Protein AF-A0A938JQK6-F1 (afdb_monomer)

pLDDT: mean 87.45, std 13.38, range [39.84, 97.56]

Secondary structure (DSSP, 8-state):
---HHHHHHHHHHHHHHHHHHTTEEEE--SEE--BTTB-GGG-EEEEE--S---TT-EEEEEETTTEEEEEEEEEEETTEEEEEETTEEEEEEGGG--EEEEEEETT-STTTTT---

Nearest PDB str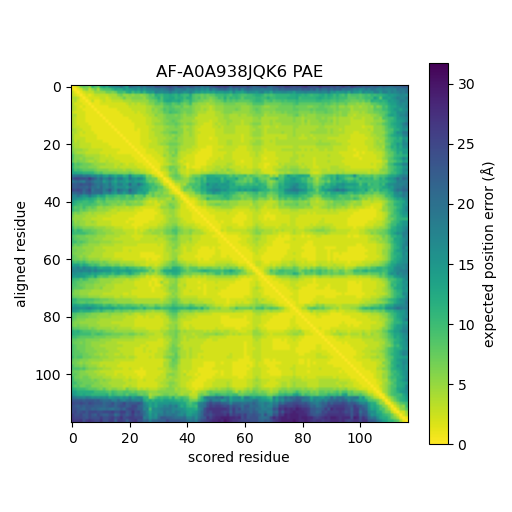uctures (foldseek):
  1f39-assembly1_A  TM=6.869E-01  e=3.681E-03  Lambdavirus lambda
  1kca-assembly1_A  TM=6.894E-01  e=3.681E-03  Lambdavirus lambda
  2fjr-assembly1_A  TM=6.192E-01  e=8.714E-03  Eganvirus ev186
  8gmu-assembly1_A  TM=5.721E-01  e=2.314E-02  Escherichia phage Lambda
  4p7h-assembly1_A  TM=7.606E-01  e=2.305E-01  Homo sapiens

Sequence (117 aa):
MLTRRGKVAIGVVVALVILFALGIRVTHPQSGMEHALGSAESSIAIYRVTDNYSLDDKVVVALPENGPALGIVRGVVDGSLDVQIGGTLFRLALDDVNGKMVVIIPFLGYPLSWVGL

Mean predicted aligned error: 6.43 Å

Solvent-accessible surface area (backbone atoms only — not comparable to full-atom values): 6394 Å² total; per-residue (Å²): 134,79,50,75,67,52,52,49,52,51,50,53,52,53,51,52,53,52,40,46,76,67,34,44,47,64,47,63,25,63,34,36,40,76,46,102,76,47,54,31,54,34,10,32,36,32,25,31,54,63,87,87,80,55,73,68,38,43,30,34,31,53,43,86,100,56,44,38,26,32,29,31,28,75,37,81,48,97,74,30,35,34,31,34,36,58,96,45,78,42,82,39,48,57,90,38,39,64,16,42,51,75,48,74,44,65,75,54,24,80,84,48,78,81,66,88,113

Radius of gyration: 16.14 Å; Cα contacts (8 Å, |Δi|>4): 238; chains: 1; bounding box: 39×30×48 Å

Structure (mmCIF, N/CA/C/O backbone):
data_AF-A0A938JQK6-F1
#
_entry.id   AF-A0A938JQK6-F1
#
loop_
_atom_site.group_PDB
_atom_site.id
_atom_site.type_symbol
_atom_site.label_atom_id
_atom_site.label_alt_id
_atom_site.label_comp_id
_atom_site.label_asym_id
_atom_site.label_entity_id
_atom_site.label_seq_id
_atom_site.pdbx_PDB_ins_code
_atom_site.Cartn_x
_atom_site.Cartn_y
_atom_site.Cartn_z
_atom_site.occupancy
_atom_site.B_iso_or_equiv
_atom_site.auth_seq_id
_atom_site.auth_comp_id
_atom_site.auth_asym_id
_atom_site.auth_atom_id
_atom_site.pdbx_PDB_model_num
ATOM 1 N N . MET A 1 1 ? -21.867 -12.144 32.100 1.00 72.31 1 MET A N 1
ATOM 2 C CA . MET A 1 1 ? -22.346 -11.185 31.075 1.00 72.31 1 MET A CA 1
ATOM 3 C C . MET A 1 1 ? -21.240 -10.180 30.778 1.00 72.31 1 MET A C 1
ATOM 5 O O . MET A 1 1 ? -20.714 -9.602 31.717 1.00 72.31 1 MET A O 1
ATOM 9 N N . LEU A 1 2 ? -20.867 -9.980 29.508 1.00 79.31 2 LEU A N 1
ATOM 10 C CA . LEU A 1 2 ? -19.896 -8.945 29.123 1.00 79.31 2 LEU A CA 1
ATOM 11 C C . LEU A 1 2 ? -20.492 -7.540 29.287 1.00 79.31 2 LEU A C 1
ATOM 13 O O . LEU A 1 2 ? -21.642 -7.300 28.910 1.00 79.31 2 LEU A O 1
ATOM 17 N N . THR A 1 3 ? -19.687 -6.608 29.800 1.00 94.00 3 THR A N 1
ATOM 18 C CA . THR A 1 3 ? -20.041 -5.184 29.876 1.00 94.00 3 THR A CA 1
ATOM 19 C C . THR A 1 3 ? -20.211 -4.597 28.471 1.00 94.00 3 THR A C 1
ATOM 21 O O . THR A 1 3 ? -19.680 -5.132 27.495 1.00 94.00 3 THR A O 1
ATOM 24 N N . ARG A 1 4 ? -20.916 -3.464 28.339 1.00 91.06 4 ARG A N 1
ATOM 25 C CA . ARG A 1 4 ? -21.053 -2.760 27.047 1.00 91.06 4 ARG A CA 1
ATOM 26 C C . ARG A 1 4 ? -19.687 -2.485 26.404 1.00 91.06 4 ARG A C 1
ATOM 28 O O . ARG A 1 4 ? -19.523 -2.727 25.216 1.00 91.06 4 ARG A O 1
ATOM 35 N N . ARG A 1 5 ? -18.701 -2.056 27.202 1.00 92.56 5 ARG A N 1
ATOM 36 C CA . ARG A 1 5 ? -17.316 -1.839 26.749 1.00 92.56 5 ARG A CA 1
ATOM 37 C C . ARG A 1 5 ? -16.657 -3.139 26.280 1.00 92.56 5 ARG A C 1
ATOM 39 O O . ARG A 1 5 ? -16.031 -3.138 25.231 1.00 92.56 5 ARG A O 1
ATOM 46 N N . GLY A 1 6 ? -16.865 -4.248 26.996 1.00 92.62 6 GLY A N 1
ATOM 47 C CA . GLY A 1 6 ? -16.351 -5.561 26.598 1.00 92.62 6 GLY A CA 1
ATOM 48 C C . GLY A 1 6 ? -16.931 -6.063 25.272 1.00 92.62 6 GLY A C 1
ATOM 49 O O . GLY A 1 6 ? -16.191 -6.562 24.432 1.00 92.62 6 GLY A O 1
ATOM 50 N N . LYS A 1 7 ? -18.235 -5.869 25.035 1.00 94.88 7 LYS A N 1
ATOM 51 C CA . LYS A 1 7 ? -18.868 -6.212 23.747 1.00 94.88 7 LYS A CA 1
ATOM 52 C C . LYS A 1 7 ? -18.310 -5.374 22.592 1.00 94.88 7 LYS A C 1
ATOM 54 O O . LYS A 1 7 ? -18.043 -5.921 21.529 1.00 94.88 7 LYS A O 1
ATOM 59 N N . VAL A 1 8 ? -18.112 -4.068 22.809 1.00 95.12 8 VAL A N 1
ATOM 60 C CA . VAL A 1 8 ? -17.512 -3.173 21.804 1.00 95.12 8 VAL A CA 1
ATOM 61 C C . VAL A 1 8 ? -16.071 -3.581 21.501 1.00 95.12 8 VAL A C 1
ATOM 63 O O . VAL A 1 8 ? -15.725 -3.707 20.334 1.00 95.12 8 VAL A O 1
ATOM 66 N N . ALA A 1 9 ? -15.254 -3.844 22.524 1.00 94.69 9 ALA A N 1
ATOM 67 C CA . ALA A 1 9 ? -13.865 -4.262 22.337 1.00 94.69 9 ALA A CA 1
ATOM 68 C C . ALA A 1 9 ? -13.761 -5.557 21.515 1.00 94.69 9 ALA A C 1
ATOM 70 O O . ALA A 1 9 ? -12.997 -5.610 20.556 1.00 94.69 9 ALA A O 1
ATOM 71 N N . ILE A 1 10 ? -14.583 -6.567 21.827 1.00 96.06 10 ILE A N 1
ATOM 72 C CA . ILE A 1 10 ? -14.649 -7.805 21.034 1.00 96.06 10 ILE A CA 1
ATOM 73 C C . ILE A 1 10 ? -15.067 -7.501 19.594 1.00 96.06 10 ILE A C 1
ATOM 75 O O . ILE A 1 10 ? -14.446 -8.008 18.667 1.00 96.06 10 ILE A O 1
ATOM 79 N N . GLY A 1 11 ? -16.079 -6.652 19.396 1.00 96.62 11 GLY A N 1
ATOM 80 C CA . GLY A 1 11 ? -16.512 -6.246 18.059 1.00 96.62 11 GLY A CA 1
ATOM 81 C C . GLY A 1 11 ? -15.387 -5.607 17.240 1.00 96.62 11 GLY A C 1
ATOM 82 O O . GLY A 1 11 ? -15.204 -5.965 16.080 1.00 96.62 11 GLY A O 1
ATOM 83 N N . VAL A 1 12 ? -14.593 -4.722 17.852 1.00 95.62 12 VAL A N 1
ATOM 84 C CA . VAL A 1 12 ? -13.427 -4.096 17.205 1.00 95.62 12 VAL A CA 1
ATOM 85 C C . VAL A 1 12 ? -12.372 -5.141 16.847 1.00 95.62 12 VAL A C 1
ATOM 87 O O . VAL A 1 12 ? -11.903 -5.158 15.714 1.00 95.62 12 VAL A O 1
ATOM 90 N N . VAL A 1 13 ? -12.031 -6.044 17.769 1.00 96.12 13 VAL A N 1
ATOM 91 C CA . VAL A 1 13 ? -11.044 -7.105 17.507 1.00 96.12 13 VAL A CA 1
ATOM 92 C C . VAL A 1 13 ? -11.504 -8.014 16.367 1.00 96.12 13 VAL A C 1
ATOM 94 O O . VAL A 1 13 ? -10.732 -8.279 15.451 1.00 96.12 13 VAL A O 1
ATOM 97 N N . VAL A 1 14 ? -12.768 -8.445 16.375 1.00 97.25 14 VAL A N 1
ATOM 98 C CA . VAL A 1 14 ? -13.337 -9.271 15.299 1.00 97.25 14 VAL A CA 1
ATOM 99 C C . VAL A 1 14 ? -13.282 -8.535 13.961 1.00 97.25 14 VAL A C 1
ATOM 101 O O . VAL A 1 14 ? -12.881 -9.127 12.962 1.00 97.25 14 VAL A O 1
ATOM 104 N N . ALA A 1 15 ? -13.620 -7.244 13.932 1.00 95.38 15 ALA A N 1
ATOM 105 C CA . ALA A 1 15 ? -13.524 -6.444 12.717 1.00 95.38 15 ALA A CA 1
ATOM 106 C C . ALA A 1 15 ? -12.080 -6.366 12.193 1.00 95.38 15 ALA A C 1
ATOM 108 O O . ALA A 1 15 ? -11.860 -6.576 11.003 1.00 95.38 15 ALA A O 1
ATOM 109 N N . LEU A 1 16 ? -11.093 -6.136 13.065 1.00 92.62 16 LEU A N 1
ATOM 110 C CA . LEU A 1 16 ? -9.678 -6.102 12.678 1.00 92.62 16 LEU A CA 1
ATOM 111 C C . LEU A 1 16 ? -9.194 -7.451 12.129 1.00 92.62 16 LEU A C 1
ATOM 113 O O . LEU A 1 16 ? -8.495 -7.475 11.119 1.00 92.62 16 LEU A O 1
ATOM 1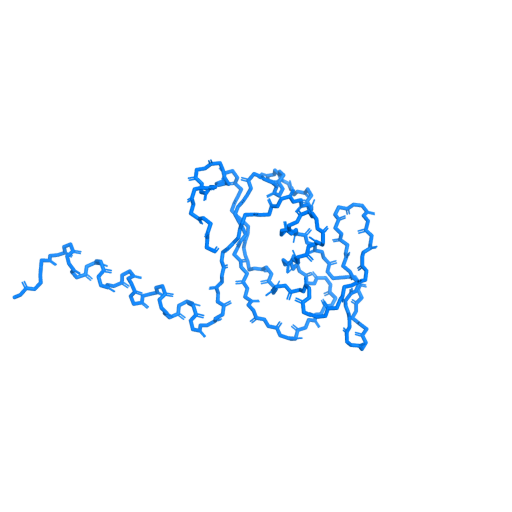17 N N . VAL A 1 17 ? -9.611 -8.569 12.733 1.00 95.50 17 VAL A N 1
ATOM 118 C CA . VAL A 1 17 ? -9.293 -9.919 12.234 1.00 95.50 17 VAL A CA 1
ATOM 119 C C . VAL A 1 17 ? -9.888 -10.149 10.845 1.00 95.50 17 VAL A C 1
ATOM 121 O O . VAL A 1 17 ? -9.199 -10.664 9.967 1.00 95.50 17 VAL A O 1
ATOM 124 N N . ILE A 1 18 ? -11.138 -9.734 10.616 1.00 96.81 18 ILE A N 1
ATOM 125 C CA . ILE A 1 18 ? -11.777 -9.837 9.296 1.00 96.81 18 ILE A CA 1
ATOM 126 C C . ILE A 1 18 ? -11.023 -8.986 8.268 1.00 96.81 18 ILE A C 1
ATOM 128 O O . ILE A 1 18 ? -10.718 -9.476 7.185 1.00 96.81 18 ILE A O 1
ATOM 132 N N . LEU A 1 19 ? -10.685 -7.736 8.598 1.00 93.94 19 LEU A N 1
ATOM 133 C CA . LEU A 1 19 ? -9.925 -6.858 7.701 1.00 93.94 19 LEU A CA 1
ATOM 134 C C . LEU A 1 19 ? -8.563 -7.464 7.338 1.00 93.94 19 LEU A C 1
ATOM 136 O O . LEU A 1 19 ? -8.203 -7.487 6.160 1.00 93.94 19 LEU A O 1
ATOM 140 N N . PHE A 1 20 ? -7.849 -8.015 8.323 1.00 91.50 20 PHE A N 1
ATOM 141 C CA . PHE A 1 20 ? -6.568 -8.683 8.102 1.00 91.50 20 PHE A CA 1
ATOM 142 C C . PHE A 1 20 ? -6.710 -9.922 7.208 1.00 91.50 20 PHE A C 1
ATOM 144 O O . PHE A 1 20 ? -5.931 -10.097 6.272 1.00 91.50 20 PHE A O 1
ATOM 151 N N . ALA A 1 21 ? -7.735 -10.750 7.440 1.00 94.19 21 ALA A N 1
ATOM 152 C CA . ALA A 1 21 ? -8.028 -11.919 6.607 1.00 94.19 21 ALA A CA 1
ATOM 153 C C . ALA A 1 21 ? -8.368 -11.540 5.153 1.00 94.19 21 ALA A C 1
ATOM 155 O O . ALA A 1 21 ? -8.060 -12.289 4.232 1.00 94.19 21 ALA A O 1
ATOM 156 N N . LEU A 1 22 ? -8.951 -10.357 4.935 1.00 94.94 22 LEU A N 1
ATOM 157 C CA . LEU A 1 22 ? -9.203 -9.785 3.608 1.00 94.94 22 LEU A CA 1
ATOM 158 C C . LEU A 1 22 ? -7.966 -9.107 2.985 1.00 94.94 22 LEU A C 1
ATOM 160 O O . LEU A 1 22 ? -8.083 -8.439 1.955 1.00 94.94 22 LEU A O 1
ATOM 164 N N . GLY A 1 23 ? -6.793 -9.235 3.611 1.00 93.75 23 GLY A N 1
ATOM 165 C CA . GLY A 1 23 ? -5.537 -8.664 3.132 1.00 93.75 23 GLY A CA 1
ATOM 166 C C . GLY A 1 23 ? -5.451 -7.145 3.266 1.00 93.75 23 GLY A C 1
ATOM 167 O O . GLY A 1 23 ? -4.575 -6.544 2.648 1.00 93.75 23 GLY A O 1
ATOM 168 N N . ILE A 1 24 ? -6.344 -6.511 4.034 1.00 96.12 24 ILE A N 1
ATOM 169 C CA . ILE A 1 24 ? -6.307 -5.066 4.274 1.00 96.12 24 ILE A CA 1
ATOM 170 C C . ILE A 1 24 ? -5.257 -4.776 5.343 1.00 96.12 24 ILE A C 1
ATOM 172 O O . ILE A 1 24 ? -5.303 -5.314 6.450 1.00 96.12 24 ILE A O 1
ATOM 176 N N . ARG A 1 25 ? -4.314 -3.906 4.999 1.00 94.62 25 ARG A N 1
ATOM 177 C CA . ARG A 1 25 ? -3.184 -3.508 5.834 1.00 94.62 25 ARG A CA 1
ATOM 178 C C . ARG A 1 25 ? -3.054 -1.994 5.849 1.00 94.62 25 ARG A C 1
ATOM 180 O O . ARG A 1 25 ? -3.604 -1.297 4.997 1.00 94.62 25 ARG A O 1
ATOM 187 N N . VAL A 1 26 ? -2.322 -1.495 6.834 1.00 93.44 26 VAL A N 1
ATOM 188 C CA . VAL A 1 26 ? -2.071 -0.071 7.041 1.00 93.44 26 VAL A CA 1
ATOM 189 C C . VAL A 1 26 ? -0.563 0.146 7.036 1.00 93.44 26 VAL A C 1
ATOM 191 O O . VAL A 1 26 ? 0.178 -0.717 7.493 1.00 93.44 26 VAL A O 1
ATOM 194 N N . THR A 1 27 ? -0.094 1.260 6.488 1.00 91.56 27 THR A N 1
ATOM 195 C CA . THR A 1 27 ? 1.313 1.657 6.561 1.00 91.56 27 THR A CA 1
ATOM 196 C C . THR A 1 27 ? 1.449 3.171 6.660 1.00 91.56 27 THR A C 1
ATOM 198 O O . THR A 1 27 ? 0.517 3.918 6.348 1.00 91.56 27 THR A O 1
ATOM 201 N N . HIS A 1 28 ? 2.630 3.610 7.076 1.00 91.25 28 HIS A N 1
ATOM 202 C CA . HIS A 1 28 ? 3.055 4.996 7.058 1.00 91.25 28 HIS A CA 1
ATOM 203 C C . HIS A 1 28 ? 4.124 5.159 5.968 1.00 91.25 28 HIS A C 1
ATOM 205 O O . HIS A 1 28 ? 5.263 4.732 6.176 1.00 91.25 28 HIS A O 1
ATOM 211 N N . PRO A 1 29 ? 3.763 5.695 4.789 1.00 89.69 29 PRO A N 1
ATOM 212 C CA . PRO A 1 29 ? 4.724 5.894 3.714 1.00 89.69 29 PRO A CA 1
ATOM 213 C C . PRO A 1 29 ? 5.827 6.865 4.137 1.00 89.69 29 PRO A C 1
ATOM 215 O O . PRO A 1 29 ? 5.542 7.892 4.741 1.00 89.69 29 PRO A O 1
ATOM 218 N N . GLN A 1 30 ? 7.070 6.550 3.788 1.00 88.38 30 GLN A N 1
ATOM 219 C CA . GLN A 1 30 ? 8.258 7.375 4.021 1.00 88.38 30 GLN A CA 1
ATOM 220 C C . GLN A 1 30 ? 8.657 8.196 2.793 1.00 88.38 30 GLN A C 1
ATOM 222 O O . GLN A 1 30 ? 9.548 9.028 2.873 1.00 88.38 30 GLN A O 1
ATOM 227 N N . SER A 1 31 ? 8.022 7.948 1.649 1.00 86.06 31 SER A N 1
ATOM 228 C CA . SER A 1 31 ? 8.189 8.728 0.426 1.00 86.06 31 SER A CA 1
ATOM 229 C C . SER A 1 31 ? 7.030 8.451 -0.537 1.00 86.06 31 SER A C 1
ATOM 231 O O . SER A 1 31 ? 6.165 7.601 -0.285 1.00 86.06 31 SER A O 1
ATOM 233 N N . GLY A 1 32 ? 6.987 9.163 -1.660 1.00 81.94 32 GLY A N 1
ATOM 234 C CA . GLY A 1 32 ? 6.084 8.841 -2.759 1.00 81.94 32 GLY A CA 1
ATOM 235 C C . GLY A 1 32 ? 5.399 10.045 -3.372 1.00 81.94 32 GLY A C 1
ATOM 236 O O . GLY A 1 32 ? 5.928 11.152 -3.376 1.00 81.94 32 GLY A O 1
ATOM 237 N N . MET A 1 33 ? 4.224 9.804 -3.947 1.00 70.06 33 MET A N 1
ATOM 238 C CA . MET A 1 33 ? 3.443 10.836 -4.621 1.00 70.06 33 MET A CA 1
ATOM 239 C C . MET A 1 33 ? 3.113 12.015 -3.699 1.00 70.06 33 MET A C 1
ATOM 241 O O . MET A 1 33 ? 2.489 11.849 -2.650 1.00 70.06 33 MET A O 1
ATOM 245 N N . GLU A 1 34 ? 3.430 13.224 -4.155 1.00 67.56 34 GLU A N 1
ATOM 246 C CA . GLU A 1 34 ? 2.772 14.420 -3.646 1.00 67.56 34 GLU A CA 1
ATOM 247 C C . GLU A 1 34 ? 1.310 14.405 -4.105 1.00 67.56 34 GLU A C 1
ATOM 249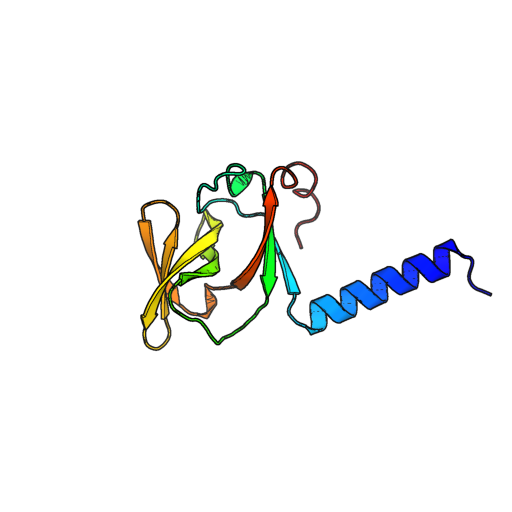 O O . GLU A 1 34 ? 0.987 14.154 -5.272 1.00 67.56 34 GLU A O 1
ATOM 254 N N . HIS A 1 35 ? 0.396 14.628 -3.170 1.00 66.94 35 HIS A N 1
ATOM 255 C CA . HIS A 1 35 ? -1.032 14.656 -3.445 1.00 66.94 35 HIS A CA 1
ATOM 256 C C . HIS A 1 35 ? -1.609 16.022 -3.094 1.00 66.94 35 HIS A C 1
ATOM 258 O O . HIS A 1 35 ? -1.072 16.744 -2.260 1.00 66.94 35 HIS A O 1
ATOM 264 N N . ALA A 1 36 ? -2.766 16.356 -3.674 1.00 60.19 36 ALA A N 1
ATOM 265 C CA . ALA A 1 36 ? -3.456 17.628 -3.423 1.00 60.19 36 ALA A CA 1
ATOM 266 C C . ALA A 1 36 ? -3.791 17.879 -1.936 1.00 60.19 36 ALA A C 1
ATOM 268 O O . ALA A 1 36 ? -4.126 18.996 -1.559 1.00 60.19 36 ALA A O 1
ATOM 269 N N . LEU A 1 37 ? -3.716 16.838 -1.100 1.00 58.16 37 LEU A N 1
ATOM 270 C CA . LEU A 1 37 ? -4.007 16.870 0.331 1.00 58.16 37 LEU A CA 1
ATOM 271 C C . LEU A 1 37 ? -2.747 16.866 1.219 1.00 58.16 37 LEU A C 1
ATOM 273 O O . LEU A 1 37 ? -2.898 16.805 2.433 1.00 58.16 37 LEU A O 1
ATOM 277 N N . GLY A 1 38 ? -1.532 16.905 0.656 1.00 67.06 38 GLY A N 1
ATOM 278 C CA . GLY A 1 38 ? -0.268 16.915 1.407 1.00 67.06 38 GLY A CA 1
ATOM 279 C C . GLY A 1 38 ? 0.753 15.870 0.938 1.00 67.06 38 GLY A C 1
ATOM 280 O O . GLY A 1 38 ? 0.544 15.166 -0.052 1.00 67.06 38 GLY A O 1
ATOM 281 N N . SER A 1 39 ? 1.869 15.774 1.669 1.00 76.81 39 SER A N 1
ATOM 282 C CA . SER A 1 39 ? 2.937 14.796 1.408 1.00 76.81 39 SER A CA 1
ATOM 283 C C . SER A 1 39 ? 2.542 13.391 1.874 1.00 76.8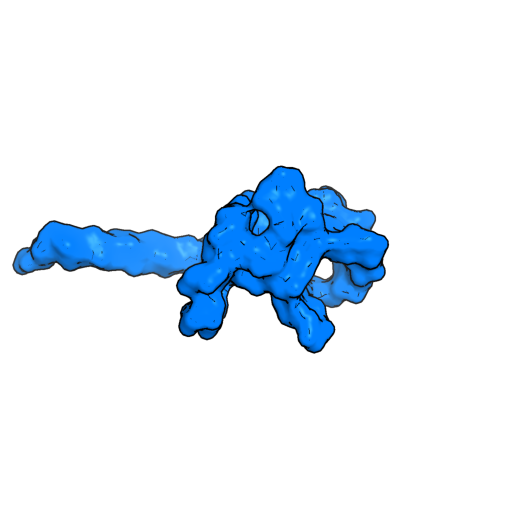1 39 SER A C 1
ATOM 285 O O . SER A 1 39 ? 1.968 13.236 2.962 1.00 76.81 39 SER A O 1
ATOM 287 N N . ALA A 1 40 ? 2.913 12.372 1.088 1.00 79.88 40 ALA A N 1
ATOM 288 C CA . ALA A 1 40 ? 2.810 10.957 1.451 1.00 79.88 40 ALA A CA 1
ATOM 289 C C . ALA A 1 40 ? 3.433 10.664 2.829 1.00 79.88 40 ALA A C 1
ATOM 291 O O . ALA A 1 40 ? 2.857 9.906 3.609 1.00 79.88 40 ALA A O 1
ATOM 292 N N . GLU A 1 41 ? 4.523 11.353 3.167 1.00 83.94 41 GLU A N 1
ATOM 293 C CA . GLU A 1 41 ? 5.249 11.227 4.439 1.00 83.94 41 GLU A CA 1
ATOM 294 C C . GLU A 1 41 ? 4.443 11.654 5.663 1.00 83.94 41 GLU A C 1
ATOM 296 O O . GLU A 1 41 ? 4.755 11.273 6.780 1.00 83.94 41 GLU A O 1
ATOM 301 N N . SER A 1 42 ? 3.396 12.458 5.490 1.00 83.38 42 SER A N 1
ATOM 302 C CA . SER A 1 42 ? 2.540 12.893 6.602 1.00 83.38 42 SER A CA 1
ATOM 303 C C . SER A 1 42 ? 1.268 12.053 6.734 1.00 83.38 42 SER A C 1
ATOM 305 O O . SER A 1 42 ? 0.396 12.352 7.555 1.00 83.38 42 SER A O 1
ATOM 307 N N . SER A 1 43 ? 1.134 11.011 5.913 1.00 86.81 43 SER A N 1
ATOM 308 C CA . SER A 1 43 ? -0.116 10.288 5.706 1.00 86.81 43 SER A CA 1
ATOM 309 C C . SER A 1 43 ? -0.095 8.871 6.270 1.00 86.81 43 SER A C 1
ATOM 311 O O . SER A 1 43 ? 0.948 8.320 6.619 1.00 86.81 43 SER A O 1
ATOM 313 N N . ILE A 1 44 ? -1.278 8.271 6.340 1.00 90.75 44 ILE A N 1
ATOM 314 C CA . ILE A 1 44 ? -1.448 6.834 6.528 1.00 90.75 44 ILE A CA 1
ATOM 315 C C . ILE A 1 44 ? -2.073 6.265 5.263 1.00 90.75 44 ILE A C 1
ATOM 317 O O . ILE A 1 44 ? -3.096 6.766 4.791 1.00 90.75 44 ILE A O 1
ATOM 321 N N . ALA A 1 45 ? -1.479 5.204 4.732 1.00 91.88 45 ALA A N 1
ATOM 322 C CA . ALA A 1 45 ? -2.005 4.487 3.586 1.00 91.88 45 ALA A CA 1
ATOM 323 C C . ALA A 1 45 ? -2.632 3.171 4.037 1.00 91.88 45 ALA A C 1
ATOM 325 O O . ALA A 1 45 ? -2.025 2.388 4.766 1.00 91.88 45 ALA A O 1
ATOM 326 N N . ILE A 1 46 ? -3.850 2.917 3.574 1.00 94.50 46 ILE A N 1
ATOM 327 C CA . ILE A 1 46 ? -4.506 1.620 3.688 1.00 94.50 46 ILE A CA 1
ATOM 328 C C . ILE A 1 46 ? -4.408 0.955 2.326 1.00 94.50 46 ILE A C 1
ATOM 330 O O . ILE A 1 46 ? -4.790 1.546 1.313 1.00 94.50 46 ILE A O 1
ATOM 334 N N . TYR A 1 47 ? -3.919 -0.276 2.300 1.00 96.06 47 TYR A N 1
ATOM 335 C CA . TYR A 1 47 ? -3.736 -1.045 1.079 1.00 96.06 47 TYR A CA 1
ATOM 336 C C . TYR A 1 47 ? -4.294 -2.455 1.227 1.00 96.06 47 TYR A C 1
ATOM 338 O O . TYR A 1 47 ? -4.528 -2.938 2.335 1.00 96.06 47 TYR A O 1
ATOM 346 N N . ARG A 1 48 ? -4.537 -3.108 0.094 1.00 97.19 48 ARG A N 1
ATOM 347 C CA . ARG A 1 48 ? -4.935 -4.508 0.011 1.00 97.19 48 ARG A CA 1
ATOM 348 C C . ARG A 1 48 ? -3.833 -5.303 -0.672 1.00 97.19 48 ARG A C 1
ATOM 350 O O . ARG A 1 48 ? -3.444 -4.970 -1.790 1.00 97.19 48 ARG A O 1
ATOM 357 N N . VAL A 1 49 ? -3.385 -6.367 -0.017 1.00 96.19 49 VAL A N 1
ATOM 358 C CA . VAL A 1 49 ? -2.475 -7.354 -0.610 1.00 96.19 49 VAL A CA 1
ATOM 359 C C . VAL A 1 49 ? -3.178 -8.052 -1.772 1.00 96.19 49 VAL A C 1
ATOM 361 O O . VAL A 1 49 ? -4.301 -8.535 -1.624 1.00 96.19 49 VAL A O 1
ATOM 364 N N . THR A 1 50 ? -2.532 -8.068 -2.931 1.00 94.06 50 THR A N 1
ATOM 365 C CA . THR A 1 50 ? -3.045 -8.659 -4.170 1.00 94.06 50 THR A CA 1
ATOM 366 C C . THR A 1 50 ? -1.879 -8.926 -5.117 1.00 94.06 50 THR A C 1
ATOM 368 O O . THR A 1 50 ? -0.840 -8.286 -5.010 1.00 94.06 50 THR A O 1
ATOM 371 N N . ASP A 1 51 ? -2.066 -9.844 -6.053 1.00 89.94 51 ASP A N 1
ATOM 372 C CA . ASP A 1 51 ? -1.137 -10.183 -7.139 1.00 89.94 51 ASP A CA 1
ATOM 373 C C . ASP A 1 51 ? -1.592 -9.620 -8.499 1.00 89.94 51 ASP A C 1
ATOM 375 O O . ASP A 1 51 ? -0.795 -9.417 -9.410 1.00 89.94 51 ASP A O 1
ATOM 379 N N . ASN A 1 52 ? -2.884 -9.331 -8.637 1.00 93.25 52 ASN A N 1
ATOM 380 C CA . ASN A 1 52 ? -3.449 -8.729 -9.836 1.00 93.25 52 ASN A CA 1
ATOM 381 C C . ASN A 1 52 ? -3.221 -7.213 -9.860 1.00 93.25 52 ASN A C 1
ATOM 383 O O . ASN A 1 52 ? -3.932 -6.509 -9.151 1.00 93.25 52 ASN A O 1
ATOM 387 N N . TYR A 1 53 ? -2.322 -6.706 -10.706 1.00 95.94 53 TYR A N 1
ATOM 388 C CA . TYR A 1 53 ? -2.058 -5.274 -10.904 1.00 95.94 53 TYR A CA 1
ATOM 389 C C . TYR A 1 53 ? -2.389 -4.811 -12.326 1.00 95.94 53 TYR A C 1
ATOM 391 O O . TYR A 1 53 ? -2.362 -5.582 -13.282 1.00 95.94 53 TYR A O 1
ATOM 399 N N . SER A 1 54 ? -2.726 -3.536 -12.471 1.00 96.75 54 SER A N 1
ATOM 400 C CA . SER A 1 54 ? -3.112 -2.904 -13.731 1.00 96.75 54 SER A CA 1
ATOM 401 C C . SER A 1 54 ? -2.487 -1.520 -13.859 1.00 96.75 54 SER A C 1
ATOM 403 O O . SER A 1 54 ? -2.044 -0.923 -12.878 1.00 96.75 54 SER A O 1
ATOM 405 N N . LEU A 1 55 ? -2.451 -1.010 -15.091 1.00 96.94 55 LEU A N 1
ATOM 406 C CA . LEU A 1 55 ? -2.004 0.351 -15.366 1.00 96.94 55 LEU A CA 1
ATOM 407 C C . LEU A 1 55 ? -2.809 1.359 -14.532 1.00 96.94 55 LEU A C 1
ATOM 409 O O . LEU A 1 55 ? -4.016 1.205 -14.362 1.00 96.94 55 LEU A O 1
ATOM 413 N N . ASP A 1 56 ? -2.121 2.379 -14.027 1.00 96.06 56 ASP A N 1
ATOM 414 C CA . ASP A 1 56 ? -2.639 3.456 -13.180 1.00 96.06 56 ASP A CA 1
ATOM 415 C C . ASP A 1 56 ? -3.133 3.043 -11.785 1.00 96.06 56 ASP A C 1
ATOM 417 O O . ASP A 1 56 ? -3.600 3.894 -11.017 1.00 96.06 56 ASP A O 1
ATOM 421 N N . ASP A 1 57 ? -2.957 1.777 -11.396 1.00 96.94 57 ASP A N 1
ATOM 422 C CA . ASP A 1 57 ? -3.161 1.379 -10.009 1.00 96.94 57 ASP A CA 1
ATOM 423 C C . ASP A 1 57 ? -2.222 2.165 -9.094 1.00 96.94 57 ASP A C 1
ATOM 425 O O . ASP A 1 57 ? -1.008 2.237 -9.299 1.00 96.94 57 ASP A O 1
ATOM 429 N N . LYS A 1 58 ? -2.792 2.726 -8.029 1.00 95.62 58 LYS A N 1
ATOM 430 C CA . LYS A 1 58 ? -2.006 3.282 -6.933 1.00 95.62 58 LYS A CA 1
ATOM 431 C C . LYS A 1 58 ? -1.570 2.143 -6.029 1.00 95.62 58 LYS A C 1
ATOM 433 O O . LYS A 1 58 ? -2.400 1.334 -5.612 1.00 95.62 58 LYS A O 1
ATOM 438 N N . VAL A 1 59 ? -0.292 2.095 -5.695 1.00 96.56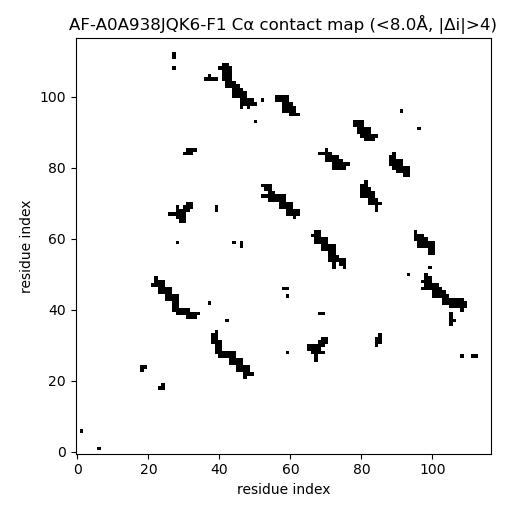 59 VAL A N 1
ATOM 439 C CA . VAL A 1 59 ? 0.306 0.982 -4.954 1.00 96.56 59 VAL A CA 1
ATOM 440 C C . VAL A 1 59 ? 1.144 1.477 -3.788 1.00 96.56 59 VAL A C 1
ATOM 442 O O . VAL A 1 59 ? 1.671 2.592 -3.800 1.00 96.56 59 VAL A O 1
ATOM 445 N N . VAL A 1 60 ? 1.245 0.620 -2.778 1.00 95.94 60 VAL A N 1
ATOM 446 C CA . VAL A 1 60 ? 2.260 0.706 -1.731 1.00 95.94 60 VAL A CA 1
ATOM 447 C C . VAL A 1 60 ? 3.375 -0.251 -2.121 1.00 95.94 60 VAL A C 1
ATOM 449 O O . VAL A 1 60 ? 3.106 -1.420 -2.400 1.00 95.94 60 VAL A O 1
ATOM 452 N N . VAL A 1 61 ? 4.606 0.242 -2.126 1.00 95.75 61 VAL A N 1
ATOM 453 C CA . VAL A 1 61 ? 5.804 -0.542 -2.450 1.00 95.75 61 VAL A CA 1
ATOM 454 C C . VAL A 1 61 ? 6.821 -0.450 -1.323 1.00 95.75 61 VAL A C 1
ATOM 456 O O . VAL A 1 61 ? 6.790 0.507 -0.550 1.00 95.75 61 VAL A O 1
ATOM 459 N N . ALA A 1 62 ? 7.724 -1.416 -1.237 1.00 93.31 62 ALA A N 1
ATOM 460 C CA . ALA A 1 62 ? 8.883 -1.373 -0.361 1.00 93.31 62 ALA A CA 1
ATOM 461 C C . ALA A 1 62 ? 10.114 -0.993 -1.188 1.00 93.31 62 ALA A C 1
ATOM 463 O O . ALA A 1 62 ? 10.554 -1.752 -2.048 1.00 93.31 62 ALA A O 1
ATOM 464 N N . LEU A 1 63 ? 10.674 0.191 -0.940 1.00 89.19 63 LEU A N 1
ATOM 465 C CA . LEU A 1 63 ? 11.937 0.580 -1.554 1.00 89.19 63 LEU A CA 1
ATOM 466 C C . LEU A 1 63 ? 13.105 0.135 -0.666 1.00 89.19 63 LEU A C 1
ATOM 468 O O . LEU A 1 63 ? 13.079 0.403 0.542 1.00 89.19 63 LEU A O 1
ATOM 472 N N . PRO A 1 64 ? 14.154 -0.482 -1.240 1.00 76.88 64 PRO A N 1
ATOM 473 C CA . PRO A 1 64 ? 15.393 -0.728 -0.516 1.00 76.88 64 PRO A CA 1
ATOM 474 C C . PRO A 1 64 ? 15.904 0.576 0.107 1.00 76.88 64 PRO A C 1
ATOM 476 O O . PRO A 1 64 ? 15.907 1.619 -0.546 1.00 76.88 64 PRO A O 1
ATOM 479 N N . GLU A 1 65 ? 16.286 0.517 1.383 1.00 76.75 65 GLU A N 1
ATOM 480 C CA . GLU A 1 65 ? 16.837 1.625 2.189 1.00 76.75 65 GLU A CA 1
ATOM 481 C C . GLU A 1 65 ? 15.890 2.800 2.511 1.00 76.75 65 GLU A C 1
ATOM 483 O O . GLU A 1 65 ? 16.136 3.509 3.484 1.00 76.75 65 GLU A O 1
ATOM 488 N N . ASN A 1 66 ? 14.780 2.967 1.782 1.00 78.31 66 ASN A N 1
ATOM 489 C CA . ASN A 1 66 ? 13.852 4.103 1.928 1.00 78.31 66 ASN A CA 1
ATOM 490 C C . ASN A 1 66 ? 12.468 3.726 2.486 1.00 78.31 66 ASN A C 1
ATOM 492 O O . ASN A 1 66 ? 11.602 4.591 2.609 1.00 78.31 66 ASN A O 1
ATOM 496 N N . GLY A 1 67 ? 12.244 2.443 2.785 1.00 87.56 67 GLY A N 1
ATOM 497 C CA . GLY A 1 67 ? 11.014 1.952 3.403 1.00 87.56 67 GLY A CA 1
ATOM 498 C C . GLY A 1 67 ? 9.775 2.027 2.498 1.00 87.56 67 GLY A C 1
ATOM 499 O O . GLY A 1 67 ? 9.893 2.034 1.268 1.00 87.56 67 GLY A O 1
ATOM 500 N N . PRO A 1 68 ? 8.560 2.009 3.082 1.00 92.31 68 PRO A N 1
ATOM 501 C CA . PRO A 1 68 ? 7.317 2.012 2.318 1.00 92.31 68 PRO A CA 1
ATOM 502 C C . PRO A 1 68 ? 7.135 3.307 1.521 1.00 92.31 68 PRO A C 1
ATOM 504 O O . PRO A 1 68 ? 7.258 4.397 2.074 1.00 92.31 68 PRO A O 1
ATOM 507 N N . ALA A 1 69 ? 6.760 3.207 0.250 1.00 93.81 69 ALA A N 1
ATOM 508 C CA . ALA A 1 69 ? 6.519 4.354 -0.618 1.00 93.81 69 ALA A CA 1
ATOM 509 C C . ALA A 1 69 ? 5.185 4.243 -1.364 1.00 93.81 69 ALA A C 1
ATOM 511 O O . ALA A 1 69 ? 4.681 3.145 -1.612 1.00 93.81 69 ALA A O 1
ATOM 512 N N . LEU A 1 70 ? 4.616 5.392 -1.739 1.00 94.00 70 LEU A N 1
ATOM 513 C CA . LEU A 1 70 ? 3.433 5.456 -2.602 1.00 94.00 70 LEU A CA 1
ATOM 514 C C . LEU A 1 70 ? 3.820 5.667 -4.061 1.00 94.00 70 LEU A C 1
ATOM 516 O O . LEU A 1 70 ? 4.520 6.629 -4.387 1.00 94.00 70 LEU A O 1
ATOM 520 N N . GLY A 1 71 ? 3.280 4.828 -4.942 1.00 94.44 71 GLY A N 1
ATOM 521 C CA . GLY A 1 71 ? 3.520 4.924 -6.377 1.00 94.44 71 GLY A CA 1
ATOM 522 C C . GLY A 1 71 ? 2.287 4.681 -7.240 1.00 94.44 71 GLY A C 1
ATOM 523 O O . GLY A 1 71 ? 1.215 4.324 -6.745 1.00 94.44 71 GLY A O 1
ATOM 524 N N . ILE A 1 72 ? 2.456 4.888 -8.545 1.00 96.00 72 ILE A N 1
ATOM 525 C CA . ILE A 1 72 ? 1.467 4.593 -9.589 1.00 96.00 72 ILE A CA 1
ATOM 526 C C . ILE A 1 72 ? 2.081 3.599 -10.560 1.00 96.00 72 ILE A C 1
ATOM 528 O O . ILE A 1 72 ? 3.161 3.849 -11.093 1.00 96.00 72 ILE A O 1
ATOM 532 N N . VAL A 1 73 ? 1.383 2.508 -10.840 1.00 97.31 73 VAL A N 1
ATOM 533 C CA . VAL A 1 73 ? 1.786 1.562 -11.881 1.00 97.31 73 VAL A CA 1
ATOM 534 C C . VAL A 1 73 ? 1.695 2.245 -13.246 1.00 97.31 73 VAL A C 1
ATOM 536 O O . VAL A 1 73 ? 0.634 2.702 -13.660 1.00 97.31 73 VAL A O 1
ATOM 539 N N . ARG A 1 74 ? 2.812 2.310 -13.964 1.00 97.56 74 ARG A N 1
ATOM 540 C CA . ARG A 1 74 ? 2.919 2.821 -15.342 1.00 97.56 74 ARG A CA 1
ATOM 541 C C . ARG A 1 74 ? 3.230 1.731 -16.362 1.00 97.56 74 ARG A C 1
ATOM 543 O O . ARG A 1 74 ? 3.147 1.984 -17.559 1.00 97.56 74 ARG A O 1
ATOM 550 N N . GLY A 1 75 ? 3.533 0.523 -15.899 1.00 97.19 75 GLY A N 1
ATOM 551 C CA . GLY A 1 75 ? 3.702 -0.649 -16.744 1.00 97.19 75 GLY A CA 1
ATOM 552 C C . GLY A 1 75 ? 3.537 -1.930 -15.940 1.00 97.19 75 GLY A C 1
ATOM 553 O O . GLY A 1 75 ? 3.959 -2.007 -14.788 1.00 97.19 75 GLY A O 1
ATOM 554 N N . VAL A 1 76 ? 2.919 -2.931 -16.562 1.00 96.19 76 VAL A N 1
ATOM 555 C CA . VAL A 1 76 ? 2.848 -4.302 -16.050 1.00 96.19 76 VAL A CA 1
ATOM 556 C C . VAL A 1 76 ? 3.665 -5.158 -17.006 1.00 96.19 76 VAL A C 1
ATOM 558 O O . VAL A 1 76 ? 3.355 -5.219 -18.197 1.00 96.19 76 VAL A O 1
ATOM 561 N N . VAL A 1 77 ? 4.736 -5.757 -16.498 1.00 91.88 77 VAL A N 1
ATOM 562 C CA . VAL A 1 77 ? 5.672 -6.589 -17.259 1.00 91.88 77 VAL A CA 1
ATOM 563 C C . VAL A 1 77 ? 5.726 -7.952 -16.575 1.00 91.88 77 VAL A C 1
ATOM 565 O O . VAL A 1 77 ? 5.547 -8.036 -15.364 1.00 91.88 77 VAL A O 1
ATOM 568 N N . ASP A 1 78 ? 5.953 -9.036 -17.314 1.00 88.38 78 ASP A N 1
ATOM 569 C CA . ASP A 1 78 ? 5.965 -10.381 -16.726 1.00 88.38 78 ASP A CA 1
ATOM 570 C C . ASP A 1 78 ? 6.906 -10.459 -15.504 1.00 88.38 78 ASP A C 1
ATOM 572 O O . ASP A 1 78 ? 8.124 -10.328 -15.620 1.00 88.38 78 ASP A O 1
ATOM 576 N N . GLY A 1 79 ? 6.316 -10.625 -14.313 1.00 89.88 79 GLY A N 1
ATOM 577 C CA . GLY A 1 79 ? 7.020 -10.716 -13.027 1.00 89.88 79 GLY A CA 1
ATOM 578 C C . GLY A 1 79 ? 7.478 -9.394 -12.392 1.00 89.88 79 GLY A C 1
ATOM 579 O O . GLY A 1 79 ? 8.110 -9.432 -11.336 1.00 89.88 79 GLY A O 1
ATOM 580 N N . SER A 1 80 ? 7.177 -8.231 -12.981 1.00 95.69 80 SER A N 1
ATOM 581 C CA . SER A 1 80 ? 7.578 -6.925 -12.432 1.00 95.69 80 SER A CA 1
ATOM 582 C C . SER A 1 80 ? 6.616 -5.790 -12.790 1.00 95.69 80 SER A C 1
ATOM 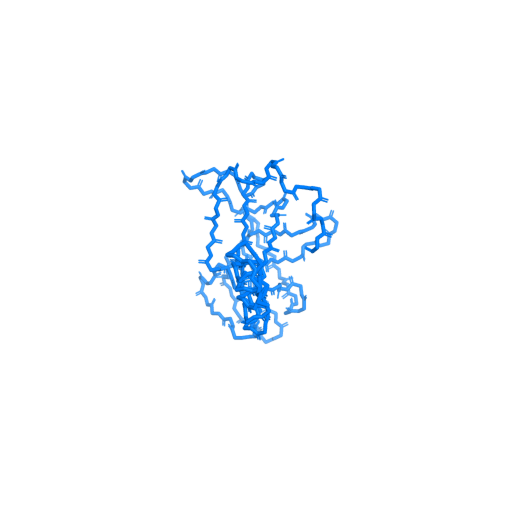584 O O . SER A 1 80 ? 5.881 -5.850 -13.774 1.00 95.69 80 SER A O 1
ATOM 586 N N . LEU A 1 81 ? 6.633 -4.721 -12.000 1.00 97.19 81 LEU A N 1
ATOM 587 C CA . LEU A 1 81 ? 5.883 -3.500 -12.286 1.00 97.19 81 LEU A CA 1
ATOM 588 C C . LEU A 1 81 ? 6.841 -2.340 -12.519 1.00 97.19 81 LEU A C 1
ATOM 590 O O . LEU A 1 81 ? 7.794 -2.152 -11.764 1.00 97.19 81 LEU A O 1
ATOM 594 N N . ASP A 1 82 ? 6.533 -1.520 -13.518 1.00 97.00 82 ASP A N 1
ATOM 595 C CA . ASP A 1 82 ? 7.117 -0.191 -13.633 1.00 97.00 82 ASP A CA 1
ATOM 596 C C . ASP A 1 82 ? 6.245 0.763 -12.809 1.00 97.00 82 ASP A C 1
ATOM 598 O O . ASP A 1 82 ? 5.095 1.032 -13.162 1.00 97.00 82 ASP A O 1
ATOM 602 N N . VAL A 1 83 ? 6.766 1.244 -11.684 1.00 96.06 83 VAL A N 1
ATOM 603 C CA . VAL A 1 83 ? 6.055 2.070 -10.705 1.00 96.06 83 VAL A CA 1
ATOM 604 C C . VAL A 1 83 ? 6.675 3.459 -10.660 1.00 96.06 83 VAL A C 1
ATOM 606 O O . VAL A 1 83 ? 7.857 3.631 -10.367 1.00 96.06 83 VAL A O 1
ATOM 609 N N . GLN A 1 84 ? 5.867 4.477 -10.943 1.00 94.88 84 GLN A N 1
ATOM 610 C CA . GLN A 1 84 ? 6.254 5.871 -10.789 1.00 94.88 84 GLN A CA 1
ATOM 611 C C . GLN A 1 84 ? 6.095 6.290 -9.329 1.00 94.88 84 GLN A C 1
ATOM 613 O O . GLN A 1 84 ? 4.996 6.224 -8.778 1.00 94.88 84 GLN A O 1
ATOM 618 N N . ILE A 1 85 ? 7.181 6.763 -8.727 1.00 92.31 85 ILE A N 1
ATOM 619 C CA . ILE A 1 85 ? 7.249 7.234 -7.343 1.00 92.31 85 ILE A CA 1
ATOM 620 C C . ILE A 1 85 ? 7.817 8.652 -7.389 1.00 92.31 85 ILE A C 1
ATOM 622 O O . ILE A 1 85 ? 8.968 8.864 -7.777 1.00 92.31 85 ILE A O 1
ATOM 626 N N . GLY A 1 86 ? 6.982 9.641 -7.064 1.00 86.94 86 GLY A N 1
ATOM 627 C CA . GLY A 1 86 ? 7.305 11.043 -7.330 1.00 86.94 86 GLY A CA 1
ATOM 628 C C . GLY A 1 86 ? 7.610 11.266 -8.818 1.00 86.94 86 GLY A C 1
ATOM 629 O O . GLY A 1 86 ? 6.785 10.965 -9.682 1.00 86.94 86 GLY A O 1
ATOM 630 N N . GLY A 1 87 ? 8.808 11.773 -9.120 1.00 87.25 87 GLY A N 1
ATOM 631 C CA . GLY A 1 87 ? 9.286 11.997 -10.490 1.00 87.25 87 GLY A CA 1
ATOM 632 C C . GLY A 1 87 ? 10.036 10.821 -11.128 1.00 87.25 87 GLY A C 1
ATOM 633 O O . GLY A 1 87 ? 10.368 10.897 -12.309 1.00 87.25 87 GLY A O 1
ATOM 634 N N . THR A 1 88 ? 10.306 9.748 -10.383 1.00 90.12 88 THR A N 1
ATOM 635 C CA . THR A 1 88 ? 11.186 8.652 -10.818 1.00 90.12 88 THR A CA 1
ATOM 636 C C . THR A 1 88 ? 10.377 7.405 -11.155 1.00 90.12 88 THR A C 1
ATOM 638 O O . THR A 1 88 ? 9.387 7.101 -10.491 1.00 90.12 88 THR A O 1
ATOM 641 N N . LEU A 1 89 ? 10.798 6.666 -12.182 1.00 93.94 89 LEU A N 1
ATOM 642 C CA . LEU A 1 89 ? 10.222 5.372 -12.543 1.00 93.94 89 LEU A CA 1
ATOM 643 C C . LEU A 1 89 ? 11.126 4.246 -12.029 1.00 93.94 89 LEU A C 1
ATOM 645 O O . LEU A 1 89 ? 12.308 4.203 -12.365 1.00 93.94 89 LEU A O 1
ATOM 649 N N . PHE A 1 90 ? 10.564 3.342 -11.234 1.00 93.94 90 PHE A N 1
ATOM 650 C CA . PHE A 1 90 ? 11.246 2.170 -10.690 1.00 93.94 90 PHE A CA 1
ATOM 651 C C . PHE A 1 90 ? 10.688 0.906 -11.329 1.00 93.94 90 PHE A C 1
ATOM 653 O O . PHE A 1 90 ? 9.475 0.780 -11.458 1.00 93.94 90 PHE A O 1
ATOM 660 N N . ARG A 1 91 ? 11.552 -0.051 -11.670 1.00 95.62 91 ARG A N 1
ATOM 661 C CA . ARG A 1 91 ? 11.128 -1.415 -11.996 1.00 95.62 91 ARG A CA 1
ATOM 662 C C . ARG A 1 91 ? 11.264 -2.277 -10.752 1.00 95.62 91 ARG A C 1
ATOM 664 O O . ARG A 1 91 ? 12.376 -2.456 -10.266 1.00 95.62 91 ARG A O 1
ATOM 671 N N . LEU A 1 92 ? 10.144 -2.779 -10.251 1.00 95.06 92 LEU A N 1
ATOM 672 C CA . LEU A 1 92 ? 10.063 -3.508 -8.988 1.00 95.06 92 LEU A CA 1
ATOM 673 C C . LEU A 1 92 ? 9.584 -4.936 -9.231 1.00 95.06 92 LEU A C 1
ATOM 675 O O . LEU A 1 92 ? 8.676 -5.154 -10.037 1.00 95.06 92 LEU A O 1
ATOM 679 N N . ALA A 1 93 ? 10.182 -5.902 -8.534 1.00 94.94 93 ALA A N 1
ATOM 680 C CA . ALA A 1 93 ? 9.634 -7.252 -8.488 1.00 94.94 93 ALA A CA 1
ATOM 681 C C . ALA A 1 93 ? 8.280 -7.225 -7.762 1.00 94.94 93 ALA A C 1
ATOM 683 O O . ALA A 1 93 ? 8.039 -6.352 -6.929 1.00 94.94 93 ALA A 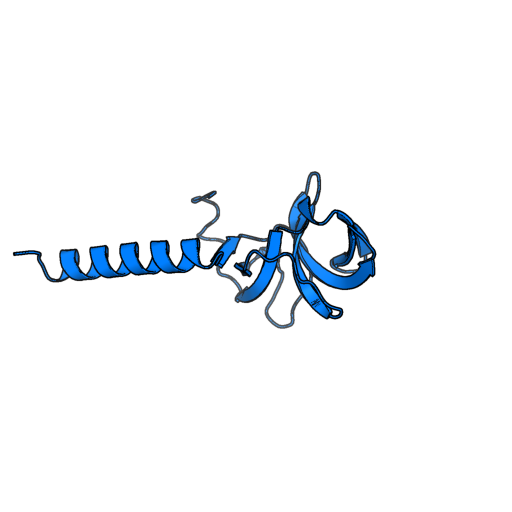O 1
ATOM 684 N N . LEU A 1 94 ? 7.391 -8.179 -8.051 1.00 93.75 94 LEU A N 1
ATOM 685 C CA . LEU A 1 94 ? 6.084 -8.237 -7.379 1.00 93.75 94 LEU A CA 1
ATOM 686 C C . LEU A 1 94 ? 6.204 -8.368 -5.851 1.00 93.75 94 LEU A C 1
ATOM 688 O O . LEU A 1 94 ? 5.355 -7.844 -5.136 1.00 93.75 94 LEU A O 1
ATOM 692 N N . ASP A 1 95 ? 7.275 -8.993 -5.362 1.00 93.12 95 ASP A N 1
ATOM 693 C CA . ASP A 1 95 ? 7.559 -9.134 -3.929 1.00 93.12 95 ASP A CA 1
ATOM 694 C C . ASP A 1 95 ? 7.888 -7.793 -3.245 1.00 93.12 95 ASP A C 1
ATOM 696 O O . ASP A 1 95 ? 7.660 -7.643 -2.045 1.00 93.12 95 ASP A O 1
ATOM 700 N N . ASP A 1 96 ? 8.348 -6.797 -4.009 1.00 95.00 96 ASP A N 1
ATOM 701 C CA . ASP A 1 96 ? 8.599 -5.432 -3.530 1.00 95.00 96 ASP A CA 1
ATOM 702 C C . ASP A 1 96 ? 7.332 -4.555 -3.597 1.00 95.00 96 ASP A C 1
ATOM 704 O O . ASP A 1 96 ? 7.352 -3.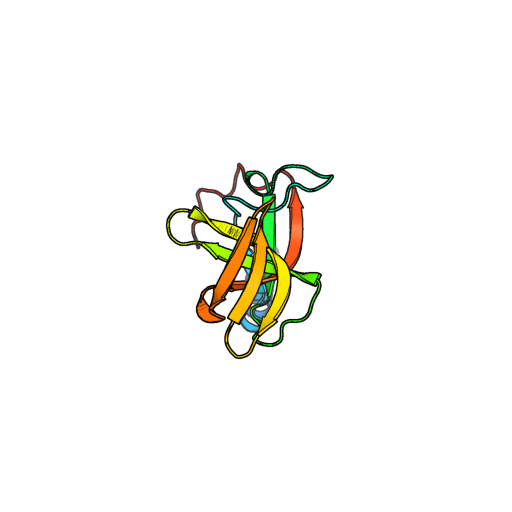372 -3.241 1.00 95.00 96 ASP A O 1
ATOM 708 N N . VAL A 1 97 ? 6.203 -5.108 -4.056 1.00 95.69 97 VAL A N 1
ATOM 709 C CA . VAL A 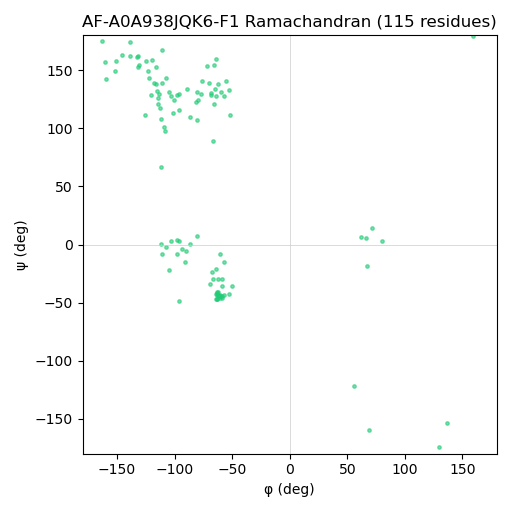1 97 ? 4.916 -4.413 -4.155 1.00 95.69 97 VAL A CA 1
ATOM 710 C C . VAL A 1 97 ? 3.975 -4.955 -3.082 1.00 95.69 97 VAL A C 1
ATOM 712 O O . VAL A 1 97 ? 3.304 -5.971 -3.248 1.00 95.69 97 VAL A O 1
ATOM 715 N N . ASN A 1 98 ? 3.890 -4.239 -1.962 1.00 95.56 98 ASN A N 1
ATOM 716 C CA . ASN A 1 98 ? 3.091 -4.635 -0.800 1.00 95.56 98 ASN A CA 1
ATOM 717 C C . ASN A 1 98 ? 1.596 -4.812 -1.127 1.00 95.56 98 ASN A C 1
ATOM 719 O O . ASN A 1 98 ? 0.924 -5.650 -0.519 1.00 95.56 98 ASN A O 1
ATOM 723 N N . GLY A 1 99 ? 1.047 -3.991 -2.027 1.00 96.81 99 GLY A N 1
ATOM 724 C CA . GLY A 1 99 ? -0.341 -4.119 -2.469 1.00 96.81 99 GLY A CA 1
ATOM 725 C C . GLY A 1 99 ? -0.939 -2.861 -3.089 1.00 96.81 99 GLY A C 1
ATOM 726 O O . GLY A 1 99 ? -0.314 -1.799 -3.154 1.00 96.81 99 GLY A O 1
ATOM 727 N N . LYS A 1 100 ? -2.203 -2.963 -3.511 1.00 97.12 100 LYS A N 1
ATOM 728 C CA . LYS A 1 100 ? -2.961 -1.828 -4.056 1.00 97.12 100 LYS A CA 1
ATOM 729 C C . LYS A 1 100 ? -3.447 -0.909 -2.958 1.00 97.12 100 LYS A C 1
ATOM 731 O O . LYS A 1 100 ? -4.106 -1.349 -2.017 1.00 97.12 100 LYS A O 1
ATOM 736 N N . MET A 1 101 ? -3.190 0.380 -3.111 1.00 95.06 101 MET A N 1
ATOM 737 C CA . MET A 1 101 ? -3.696 1.399 -2.210 1.00 95.06 101 MET A CA 1
ATOM 738 C C . MET A 1 101 ? -5.217 1.528 -2.361 1.00 95.06 101 MET A C 1
ATOM 740 O O . MET A 1 101 ? -5.742 1.690 -3.459 1.00 95.06 101 MET A O 1
ATOM 744 N N . VAL A 1 102 ? -5.919 1.473 -1.232 1.00 94.38 102 VAL A N 1
ATOM 745 C CA . VAL A 1 102 ? -7.376 1.632 -1.139 1.00 94.38 102 VAL A CA 1
ATOM 746 C C . VAL A 1 102 ? -7.720 3.071 -0.782 1.00 94.38 102 VAL A C 1
ATOM 748 O O . VAL A 1 102 ? -8.568 3.691 -1.418 1.00 94.38 102 VAL A O 1
ATOM 751 N N . VAL A 1 103 ? -7.060 3.611 0.243 1.00 91.94 103 VAL A N 1
ATOM 752 C CA . VAL A 1 103 ? -7.280 4.981 0.705 1.00 91.94 103 VAL A CA 1
ATOM 753 C C . VAL A 1 103 ? -6.013 5.535 1.342 1.00 91.94 103 VAL A C 1
ATOM 755 O O . VAL A 1 103 ? -5.230 4.800 1.942 1.00 91.94 103 VAL A O 1
ATOM 758 N N . ILE A 1 104 ? -5.839 6.845 1.217 1.00 89.44 104 ILE A N 1
ATOM 759 C CA . ILE A 1 104 ? -4.823 7.621 1.916 1.00 89.44 104 ILE A CA 1
ATOM 760 C C . ILE A 1 104 ? -5.521 8.595 2.861 1.00 89.44 104 ILE A C 1
ATOM 762 O O . ILE A 1 104 ? -6.474 9.273 2.470 1.00 89.44 104 ILE A O 1
ATOM 766 N N . ILE A 1 105 ? -5.065 8.646 4.107 1.00 89.38 105 ILE A N 1
ATOM 767 C CA . ILE A 1 105 ? -5.583 9.555 5.123 1.00 89.38 105 ILE A CA 1
ATOM 768 C C . ILE A 1 105 ? -4.486 10.583 5.429 1.00 89.38 105 ILE A C 1
ATOM 770 O O . ILE A 1 105 ? -3.460 10.218 6.014 1.00 89.38 105 ILE A O 1
ATOM 774 N N . PRO A 1 106 ? -4.646 11.847 5.000 1.00 85.50 106 PRO A N 1
ATOM 775 C CA . PRO A 1 106 ? -3.609 12.862 5.151 1.00 85.50 106 PRO A CA 1
ATOM 776 C C . PRO A 1 106 ? -3.456 13.294 6.617 1.00 85.50 106 PRO A C 1
ATOM 778 O O . PRO A 1 106 ? -4.402 13.214 7.401 1.00 85.50 106 PRO A O 1
ATOM 781 N N . PHE A 1 107 ? -2.259 13.765 6.975 1.00 80.44 107 PHE A N 1
ATOM 782 C CA . PHE A 1 107 ? -1.907 14.350 8.281 1.00 80.44 107 PHE A CA 1
ATOM 783 C C . PHE A 1 107 ? -2.042 13.438 9.518 1.00 80.44 107 PHE A C 1
ATOM 785 O O . PHE A 1 107 ? -1.848 13.903 10.640 1.00 80.44 107 PHE A O 1
ATOM 792 N N . LEU A 1 108 ? -2.334 12.142 9.349 1.00 76.62 108 LEU A N 1
ATOM 793 C CA . LEU A 1 108 ? -2.410 11.162 10.445 1.00 76.62 108 LEU A CA 1
ATOM 794 C C . LEU A 1 108 ? -1.124 10.350 10.659 1.00 76.62 108 LEU A C 1
ATOM 796 O O . LEU A 1 108 ? -1.103 9.468 11.515 1.00 76.62 108 LEU A O 1
ATOM 800 N N . GLY A 1 109 ? -0.054 10.631 9.914 1.00 60.62 109 GLY A N 1
ATOM 801 C CA . GLY A 1 109 ? 1.229 9.944 10.078 1.00 60.62 109 GLY A CA 1
ATOM 802 C C . GLY A 1 109 ? 1.953 10.274 11.390 1.00 60.62 109 GLY A C 1
ATOM 803 O O . GLY A 1 109 ? 2.576 9.410 12.001 1.00 60.62 109 GLY A O 1
ATOM 804 N N . TYR A 1 110 ? 1.811 11.509 11.878 1.00 63.25 110 TYR A N 1
ATOM 805 C CA . TYR A 1 110 ? 2.573 12.018 13.023 1.00 63.25 110 TYR A CA 1
ATOM 806 C C . TYR A 1 110 ? 2.282 11.360 14.397 1.00 63.25 110 TYR A C 1
ATOM 808 O O . TYR A 1 110 ? 3.216 11.293 15.194 1.00 63.25 110 TYR A O 1
ATOM 816 N N . PRO A 1 111 ? 1.073 10.840 14.715 1.00 53.72 111 PRO A N 1
ATOM 817 C CA . PRO A 1 111 ? 0.838 10.120 15.979 1.00 53.72 111 PRO A CA 1
ATOM 818 C C . PRO A 1 111 ? 0.996 8.581 15.934 1.00 53.72 111 PRO A C 1
ATOM 820 O O . PRO A 1 111 ? 0.862 7.952 16.982 1.00 53.72 111 PRO A O 1
ATOM 823 N N . LEU A 1 112 ? 1.256 7.949 14.777 1.00 50.66 112 LEU A N 1
ATOM 824 C CA . LEU A 1 112 ? 1.279 6.474 14.630 1.00 50.66 112 LEU A CA 1
ATOM 825 C C . LEU A 1 112 ? 2.676 5.852 14.445 1.00 50.66 112 LEU A C 1
ATOM 827 O O . LEU A 1 112 ? 2.789 4.628 14.440 1.00 50.66 112 LEU A O 1
ATOM 831 N N . SER A 1 113 ? 3.745 6.653 14.385 1.00 51.22 113 SER A N 1
ATOM 832 C CA . SER A 1 113 ? 5.137 6.173 14.267 1.00 51.22 113 SER A CA 1
ATOM 833 C C . SER A 1 113 ? 5.615 5.288 15.433 1.00 51.22 113 SER A C 1
ATOM 835 O O . SER A 1 113 ? 6.691 4.700 15.363 1.00 51.22 113 SER A O 1
ATOM 837 N N . TRP A 1 114 ? 4.825 5.162 16.505 1.00 48.66 114 TRP A N 1
ATOM 838 C CA . TRP A 1 114 ? 5.126 4.320 17.667 1.00 48.66 114 TRP A CA 1
ATOM 839 C C . TRP A 1 114 ? 4.590 2.889 17.570 1.00 48.66 114 TRP A C 1
ATOM 841 O O . TRP A 1 114 ? 5.024 2.034 18.339 1.00 48.66 114 TRP A O 1
ATOM 851 N N . VAL A 1 115 ? 3.668 2.602 16.648 1.00 48.94 115 VAL A N 1
ATOM 852 C CA . VAL A 1 115 ? 3.083 1.262 16.483 1.00 48.94 115 VAL A CA 1
ATOM 853 C C . VAL A 1 115 ? 3.562 0.688 15.155 1.00 48.94 115 VAL A C 1
ATOM 855 O O . VAL A 1 115 ? 2.797 0.548 14.208 1.00 48.94 115 VAL A O 1
ATOM 858 N N . GLY A 1 116 ? 4.867 0.422 15.072 1.00 39.84 116 GLY A N 1
ATOM 859 C CA . GLY A 1 116 ? 5.472 -0.299 13.956 1.00 39.84 116 GLY A CA 1
ATOM 860 C C . GLY A 1 116 ? 4.996 -1.751 13.924 1.00 39.84 116 GLY A C 1
ATOM 861 O O . GLY A 1 116 ? 5.623 -2.618 14.534 1.00 39.84 116 GLY A O 1
ATOM 862 N N . LEU A 1 117 ? 3.883 -1.991 13.233 1.00 41.72 117 LEU A N 1
ATOM 863 C CA . LEU A 1 117 ? 3.426 -3.304 12.779 1.00 41.72 117 LEU A CA 1
ATOM 864 C C . LEU A 1 117 ? 3.383 -3.328 11.252 1.00 41.72 117 LEU A C 1
ATOM 866 O O . LEU A 1 117 ? 2.913 -2.326 10.667 1.00 41.72 117 LEU A O 1
#

Foldseek 3Di:
DDDPVRVVVVVVVVVVVVCVVQQKDKDQAQFFDADPQGGSNQKMWIFGADDDDDFQFWFWFQDVPRGIAIWGFHDDDVQWTFTHGYNDTDTGGSVRTSGTTDDMGGRNNVPCPVPDD